Protein AF-A0A2D5YL40-F1 (afdb_monomer_lite)

Foldseek 3Di:
DDDDDDDPPPPPPPPPPPCPPPDPLDPDDDDPDPDQQFDDAQDKDKAFLDQEADVQDTDMWMWGDHPRDTDTHDHDHHYHGPQLAPPPDDAQDKDWAFPDQEPPTDIWMWHRHRSDTDTDPDGDNHHD

Secondary structure (DSSP, 8-state):
-------------------------------SS-------TT-EEEEESSSB-BTTBPPEEEEEEETTEEESSPPBS--B------TTPPTT-EEEEES-SSSS--EEEEEEETTEEES-S--BS---

pLDDT: mean 74.12, std 20.55, range [36.22, 95.69]

Sequence (128 aa):
MKNIYLILITSSLLSCTYFRNSKNHDFYRSSETDGAISCTDGQVFSGYENPSAIDGRCRLATQTCVNGTLIGPRLFPTCEPISKDCGTLKNGESFKGFTTDSAPCVKAKQKCVNGLIEGPIKLYKSCR

Radius of gyration: 26.72 Å; chains: 1; bounding box: 93×24×53 Å

Structure (mmCIF, N/CA/C/O backbone):
data_AF-A0A2D5YL40-F1
#
_entry.id   AF-A0A2D5YL40-F1
#
loop_
_atom_site.group_PDB
_atom_site.id
_atom_site.type_symbol
_atom_site.label_atom_id
_atom_site.label_alt_id
_atom_site.label_comp_id
_atom_site.label_asym_id
_atom_site.label_entity_id
_atom_site.label_seq_id
_atom_site.pdbx_PDB_ins_code
_atom_site.Cartn_x
_atom_site.Cartn_y
_atom_site.Cartn_z
_atom_site.occupancy
_atom_site.B_iso_or_equiv
_atom_site.auth_seq_id
_atom_site.auth_comp_id
_atom_site.auth_asym_id
_atom_site.auth_atom_id
_atom_site.pdbx_PDB_model_num
ATOM 1 N N . MET A 1 1 ? -68.571 -3.329 31.062 1.00 46.53 1 MET A N 1
ATOM 2 C CA . MET A 1 1 ? -67.726 -4.512 31.333 1.00 46.53 1 MET A CA 1
ATOM 3 C C . MET A 1 1 ? -66.927 -4.852 30.081 1.00 46.53 1 MET A C 1
ATOM 5 O O . MET A 1 1 ? -67.515 -5.335 29.122 1.00 46.53 1 MET A O 1
ATOM 9 N N . LYS A 1 2 ? -65.624 -4.559 30.060 1.00 39.69 2 LYS A N 1
ATOM 10 C CA . LYS A 1 2 ? -64.627 -5.267 29.240 1.00 39.69 2 LYS A CA 1
ATOM 11 C C . LYS A 1 2 ? -63.231 -4.914 29.746 1.00 39.69 2 LYS A C 1
ATOM 13 O O . LYS A 1 2 ? -62.970 -3.774 30.112 1.00 39.69 2 LYS A O 1
ATOM 18 N N . ASN A 1 3 ? -62.427 -5.961 29.845 1.00 38.09 3 ASN A N 1
ATOM 19 C CA . ASN A 1 3 ? -61.181 -6.060 30.582 1.00 38.09 3 ASN A CA 1
ATOM 20 C C . ASN A 1 3 ? -60.013 -5.289 29.959 1.00 38.09 3 ASN A C 1
ATOM 22 O O . ASN A 1 3 ? -59.838 -5.254 28.745 1.00 38.09 3 ASN A O 1
ATOM 26 N N . ILE A 1 4 ? -59.204 -4.772 30.880 1.00 45.12 4 ILE A N 1
ATOM 27 C CA . ILE A 1 4 ? -57.744 -4.623 30.897 1.00 45.12 4 ILE A CA 1
ATOM 28 C C . ILE A 1 4 ? -57.013 -5.558 29.915 1.00 45.12 4 ILE A C 1
ATOM 30 O O . ILE A 1 4 ? -57.172 -6.768 30.018 1.00 45.12 4 ILE A O 1
ATOM 34 N N . TYR A 1 5 ? -56.123 -5.000 29.085 1.00 43.66 5 TYR A N 1
ATOM 35 C CA . TYR A 1 5 ? -54.746 -5.494 28.938 1.00 43.66 5 TYR A CA 1
ATOM 36 C C . TYR A 1 5 ? -53.800 -4.309 28.723 1.00 43.66 5 TYR A C 1
ATOM 38 O O . TYR A 1 5 ? -53.797 -3.640 27.693 1.00 43.66 5 TYR A O 1
ATOM 46 N N . LEU A 1 6 ? -53.031 -4.049 29.776 1.00 41.75 6 LEU A N 1
ATOM 47 C CA . LEU A 1 6 ? -51.937 -3.099 29.863 1.00 41.75 6 LEU A CA 1
ATOM 48 C C . LEU A 1 6 ? -50.743 -3.691 29.096 1.00 41.75 6 LEU A C 1
ATOM 50 O O . LEU A 1 6 ? -50.099 -4.612 29.592 1.00 41.75 6 LEU A O 1
ATOM 54 N N . ILE A 1 7 ? -50.454 -3.204 27.889 1.00 49.53 7 ILE A N 1
ATOM 55 C CA . ILE A 1 7 ? -49.198 -3.529 27.199 1.00 49.53 7 ILE A CA 1
ATOM 56 C C . ILE A 1 7 ? -48.250 -2.353 27.416 1.00 49.53 7 ILE A C 1
ATOM 58 O O . ILE A 1 7 ? -48.300 -1.339 26.723 1.00 49.53 7 ILE A O 1
ATOM 62 N N . LEU A 1 8 ? -47.408 -2.501 28.439 1.00 43.03 8 LEU A N 1
ATOM 63 C CA . LEU A 1 8 ? -46.214 -1.695 28.657 1.00 43.03 8 LEU A CA 1
ATOM 64 C C . LEU A 1 8 ? -45.244 -1.969 27.504 1.00 43.03 8 LEU A C 1
ATOM 66 O O . LEU A 1 8 ? -44.462 -2.915 27.544 1.00 43.03 8 LEU A O 1
ATOM 70 N N . ILE A 1 9 ? -45.304 -1.145 26.461 1.00 47.97 9 ILE A N 1
ATOM 71 C CA . ILE A 1 9 ? -44.260 -1.107 25.441 1.00 47.97 9 ILE A CA 1
ATOM 72 C C . ILE A 1 9 ? -43.130 -0.248 26.013 1.00 47.97 9 ILE A C 1
ATOM 74 O O . ILE A 1 9 ? -43.029 0.949 25.749 1.00 47.97 9 ILE A O 1
ATOM 78 N N . THR A 1 10 ? -42.282 -0.853 26.844 1.00 47.88 10 THR A N 1
ATOM 79 C CA . THR A 1 10 ? -40.957 -0.302 27.132 1.00 47.88 10 THR A CA 1
ATOM 80 C C . THR A 1 10 ? -40.105 -0.530 25.891 1.00 47.88 10 THR A C 1
ATOM 82 O O . THR A 1 10 ? -39.329 -1.483 25.821 1.00 47.88 10 THR A O 1
ATOM 85 N N . SER A 1 11 ? -40.306 0.312 24.875 1.00 44.62 11 SER A N 1
ATOM 86 C CA . SER A 1 11 ? -39.387 0.423 23.749 1.00 44.62 11 SER A CA 1
ATOM 87 C C . SER A 1 11 ? -38.075 0.933 24.313 1.00 44.62 11 SER A C 1
ATOM 89 O O . SER A 1 11 ? -37.906 2.121 24.589 1.00 44.62 11 SER A O 1
ATOM 91 N N . SER A 1 12 ? -37.186 -0.020 24.558 1.00 51.62 12 SER A N 1
ATOM 92 C CA . SER A 1 12 ? -35.781 0.179 24.828 1.00 51.62 12 SER A CA 1
ATOM 93 C C . SER A 1 12 ? -35.254 1.247 23.883 1.00 51.62 12 SER A C 1
ATOM 95 O O . SER A 1 12 ? -35.238 1.091 22.662 1.00 51.62 12 SER A O 1
ATOM 97 N N . LEU A 1 13 ? -34.855 2.361 24.490 1.00 43.72 13 LEU A N 1
ATOM 98 C CA . LEU A 1 13 ? -33.986 3.358 23.903 1.00 43.72 13 LEU A CA 1
ATOM 99 C C . LEU A 1 13 ? -32.791 2.608 23.302 1.00 43.72 13 LEU A C 1
ATOM 101 O O . LEU A 1 13 ? -31.850 2.259 24.015 1.00 43.72 13 LEU A O 1
ATOM 105 N N . LEU A 1 14 ? -32.818 2.351 21.990 1.00 47.25 14 LEU A N 1
ATOM 106 C CA . LEU A 1 14 ? -31.598 2.182 21.213 1.00 47.25 14 LEU A CA 1
ATOM 107 C C . LEU A 1 14 ? -30.918 3.550 21.202 1.00 47.25 14 LEU A C 1
ATOM 109 O O . LEU A 1 14 ? -30.967 4.306 20.233 1.00 47.25 14 LEU A O 1
ATOM 113 N N . SER A 1 15 ? -30.296 3.876 22.331 1.00 39.56 15 SER A N 1
ATOM 114 C CA . SER A 1 15 ? -29.210 4.829 22.385 1.00 39.56 15 SER A CA 1
ATOM 115 C C . SER A 1 15 ? -28.132 4.267 21.472 1.00 39.56 15 SER A C 1
ATOM 117 O O . SER A 1 15 ? -27.333 3.425 21.872 1.00 39.56 15 SER A O 1
ATOM 119 N N . CYS A 1 16 ? -28.126 4.718 20.219 1.00 37.34 16 CYS A N 1
ATOM 120 C CA . CYS A 1 16 ? -26.906 4.759 19.440 1.00 37.34 16 CYS A CA 1
ATOM 121 C C . CYS A 1 16 ? -25.974 5.687 20.216 1.00 37.34 16 CYS A C 1
ATOM 123 O O . CYS A 1 16 ? -25.991 6.905 20.029 1.00 37.34 16 CYS A O 1
ATOM 125 N N . THR A 1 17 ? -25.215 5.131 21.158 1.00 42.56 17 THR A N 1
ATOM 126 C CA . THR A 1 17 ? -24.057 5.802 21.726 1.00 42.56 17 THR A CA 1
ATOM 127 C C . THR A 1 17 ? -23.070 5.944 20.583 1.00 42.56 17 THR A C 1
ATOM 129 O O . THR A 1 17 ? -22.233 5.094 20.301 1.00 42.56 17 THR A O 1
ATOM 132 N N . TYR A 1 18 ? -23.241 7.048 19.867 1.00 39.56 18 TYR A N 1
ATOM 133 C CA . TYR A 1 18 ? -22.253 7.649 19.006 1.00 39.56 18 TYR A CA 1
ATOM 134 C C . TYR A 1 18 ? -21.044 7.917 19.903 1.00 39.56 18 TYR A C 1
ATOM 136 O O . TYR A 1 18 ? -20.955 8.960 20.553 1.00 39.56 18 TYR A O 1
ATOM 144 N N . PHE A 1 19 ? -20.154 6.930 20.026 1.00 39.84 19 PHE A N 1
ATOM 145 C CA . PHE A 1 19 ? -18.875 7.087 20.699 1.00 39.84 19 PHE A CA 1
ATOM 146 C C . PHE A 1 19 ? -18.046 8.043 19.848 1.00 39.84 19 PHE A C 1
ATOM 148 O O . PHE A 1 19 ? -17.249 7.666 18.991 1.00 39.84 19 PHE A O 1
ATOM 155 N N . ARG A 1 20 ? -18.274 9.333 20.083 1.00 39.03 20 ARG A N 1
ATOM 156 C CA . ARG A 1 20 ? -17.374 10.408 19.713 1.00 39.03 20 ARG A CA 1
ATOM 157 C C . ARG A 1 20 ? -16.167 10.235 20.626 1.00 39.03 20 ARG A C 1
ATOM 159 O O . ARG A 1 20 ? -16.114 10.830 21.699 1.00 39.03 20 ARG A O 1
ATOM 166 N N . ASN A 1 21 ? -15.250 9.341 20.256 1.00 36.22 21 ASN A N 1
ATOM 167 C CA . ASN A 1 21 ? -14.020 9.201 21.013 1.00 36.22 21 ASN A CA 1
ATOM 168 C C . ASN A 1 21 ? -13.217 10.485 20.818 1.00 36.22 21 ASN A C 1
ATOM 170 O O . ASN A 1 21 ? -12.723 10.808 19.736 1.00 36.22 21 ASN A O 1
ATOM 174 N N . SER A 1 22 ? -13.239 11.256 21.899 1.00 39.47 22 SER A N 1
ATOM 175 C CA . SER A 1 22 ? -12.418 12.412 22.170 1.00 39.47 22 SER A CA 1
ATOM 176 C C . SER A 1 22 ? -10.965 12.107 21.830 1.00 39.47 22 SER A C 1
ATOM 178 O O . SER A 1 22 ? -10.484 10.999 22.051 1.00 39.47 22 SER A O 1
ATOM 180 N N . LYS A 1 23 ? -10.296 13.122 21.288 1.00 42.09 23 LYS A N 1
ATOM 181 C CA . LYS A 1 23 ? -8.863 13.207 21.010 1.00 42.09 23 LYS A CA 1
ATOM 182 C C . LYS A 1 23 ? -8.027 12.407 22.025 1.00 42.09 23 LYS A C 1
ATOM 184 O O . LYS A 1 23 ? -7.696 12.923 23.082 1.00 42.09 23 LYS A O 1
ATOM 189 N N . ASN A 1 24 ? -7.674 11.174 21.682 1.00 39.91 24 ASN A N 1
ATOM 190 C CA . ASN A 1 24 ? -6.618 10.404 22.331 1.00 39.91 24 ASN A CA 1
ATOM 191 C C . ASN A 1 24 ? -5.708 9.915 21.214 1.00 39.91 24 ASN A C 1
ATOM 193 O O . ASN A 1 24 ? -5.819 8.801 20.712 1.00 39.91 24 ASN A O 1
ATOM 197 N N . HIS A 1 25 ? -4.859 10.833 20.770 1.00 40.62 25 HIS A N 1
ATOM 198 C CA . HIS A 1 25 ? -3.884 10.625 19.713 1.00 40.62 25 HIS A CA 1
ATOM 199 C C . HIS A 1 25 ? -2.545 10.119 20.283 1.00 40.62 25 HIS A C 1
ATOM 201 O O . HIS A 1 25 ? -1.515 10.343 19.664 1.00 40.62 25 HIS A O 1
ATOM 207 N N . ASP A 1 26 ? -2.554 9.460 21.453 1.00 42.34 26 ASP A N 1
ATOM 208 C CA . ASP A 1 26 ? -1.342 9.220 22.255 1.00 42.34 26 ASP A CA 1
ATOM 209 C C . ASP A 1 26 ? -1.291 7.842 22.939 1.00 42.34 26 ASP A C 1
ATOM 211 O O . ASP A 1 26 ? -0.845 7.721 24.078 1.00 42.34 26 ASP A O 1
ATOM 215 N N . PHE A 1 27 ? -1.708 6.760 22.272 1.00 47.91 27 PHE A N 1
ATOM 216 C CA . PHE A 1 27 ? -1.363 5.422 22.780 1.00 47.91 27 PHE A CA 1
ATOM 217 C C . PHE A 1 27 ? -1.116 4.392 21.678 1.00 47.91 27 PHE A C 1
ATOM 219 O O . PHE A 1 27 ? -1.834 3.410 21.568 1.00 47.91 27 PHE A O 1
ATOM 226 N N . TYR A 1 28 ? -0.097 4.607 20.839 1.00 48.62 28 TYR A N 1
ATOM 227 C CA . TYR A 1 28 ? 0.443 3.533 19.989 1.00 48.62 28 TYR A CA 1
ATOM 228 C C . TYR A 1 28 ? 1.970 3.632 19.842 1.00 48.62 28 TYR A C 1
ATOM 230 O O . TYR A 1 28 ? 2.542 3.728 18.760 1.00 48.62 28 TYR A O 1
ATOM 238 N N . ARG A 1 29 ? 2.647 3.597 20.989 1.00 46.78 29 ARG A N 1
ATOM 239 C CA . ARG A 1 29 ? 4.015 3.085 21.147 1.00 46.78 29 ARG A CA 1
ATOM 240 C C . ARG A 1 29 ? 3.854 1.984 22.203 1.00 46.78 29 ARG A C 1
ATOM 242 O O . ARG A 1 29 ? 3.163 2.207 23.182 1.00 46.78 29 ARG A O 1
ATOM 249 N N . SER A 1 30 ? 4.361 0.772 22.067 1.00 41.19 30 SER A N 1
ATOM 250 C CA . SER A 1 30 ? 5.676 0.389 21.581 1.00 41.19 30 SER A CA 1
ATOM 251 C C . SER A 1 30 ? 5.697 -1.141 21.454 1.00 41.19 30 SER A C 1
ATOM 253 O O . SER A 1 30 ? 5.139 -1.823 22.302 1.00 41.19 30 SER A O 1
ATOM 255 N N . SER A 1 31 ? 6.327 -1.690 20.425 1.00 39.16 31 SER A N 1
ATOM 256 C CA . SER A 1 31 ? 7.601 -2.414 20.572 1.00 39.16 31 SER A CA 1
ATOM 257 C C . SER A 1 31 ? 7.403 -3.901 20.293 1.00 39.16 31 SER A C 1
ATOM 259 O O . SER A 1 31 ? 6.582 -4.558 20.924 1.00 39.16 31 SER A O 1
ATOM 261 N N . GLU A 1 32 ? 8.176 -4.430 19.350 1.00 44.03 32 GLU A N 1
ATOM 262 C CA . GLU A 1 32 ? 8.424 -5.862 19.143 1.00 44.03 32 GLU A CA 1
ATOM 263 C C . GLU A 1 32 ? 9.253 -6.442 20.302 1.00 44.03 32 GLU A C 1
ATOM 265 O O . GLU A 1 32 ? 10.314 -7.028 20.116 1.00 44.03 32 GLU A O 1
ATOM 270 N N . THR A 1 33 ? 8.789 -6.242 21.530 1.00 40.06 33 THR A N 1
ATOM 271 C CA . THR A 1 33 ? 9.374 -6.822 22.736 1.00 40.06 33 THR A CA 1
ATOM 272 C C . THR A 1 33 ? 8.223 -7.222 23.634 1.00 40.06 33 THR A C 1
ATOM 274 O O . THR A 1 33 ? 7.480 -6.323 24.015 1.00 40.06 33 THR A O 1
ATOM 277 N N . ASP A 1 34 ? 8.097 -8.526 23.908 1.00 41.06 34 ASP A N 1
ATOM 278 C CA . ASP A 1 34 ? 7.397 -9.276 24.980 1.00 41.06 34 ASP A CA 1
ATOM 279 C C . ASP A 1 34 ? 6.813 -8.501 26.192 1.00 41.06 34 ASP A C 1
ATOM 281 O O . ASP A 1 34 ? 6.932 -8.896 27.350 1.00 41.06 34 ASP A O 1
ATOM 285 N N . GLY A 1 35 ? 6.146 -7.380 25.957 1.00 43.97 35 GLY A N 1
ATOM 286 C CA . GLY A 1 35 ? 5.445 -6.577 26.938 1.00 43.97 35 GLY A CA 1
ATOM 287 C C . GLY A 1 35 ? 3.968 -6.813 26.724 1.00 43.97 35 GLY A C 1
ATOM 288 O O . GLY A 1 35 ? 3.386 -6.266 25.789 1.00 43.97 35 GLY A O 1
ATOM 289 N N . ALA A 1 36 ? 3.372 -7.658 27.561 1.00 52.31 36 ALA A N 1
ATOM 290 C CA . ALA A 1 36 ? 1.936 -7.873 27.567 1.00 52.31 36 ALA A CA 1
ATOM 291 C C . ALA A 1 36 ? 1.226 -6.512 27.637 1.00 52.31 36 ALA A C 1
ATOM 293 O O . ALA A 1 36 ? 1.337 -5.783 28.625 1.00 52.31 36 ALA A O 1
ATOM 294 N N . ILE A 1 37 ? 0.530 -6.150 26.559 1.00 62.28 37 ILE A N 1
ATOM 295 C CA . ILE A 1 37 ? -0.318 -4.965 26.532 1.00 62.28 37 ILE A CA 1
ATOM 296 C C . ILE A 1 37 ? -1.462 -5.250 27.502 1.00 62.28 37 ILE A C 1
ATOM 298 O O . ILE A 1 37 ? -2.333 -6.063 27.209 1.00 62.28 37 ILE A O 1
ATOM 302 N N . SER A 1 38 ? -1.447 -4.601 28.664 1.00 70.94 38 SER A N 1
ATOM 303 C CA . SER A 1 38 ? -2.588 -4.630 29.574 1.00 70.94 38 SER A CA 1
ATOM 304 C C . SER A 1 38 ? -3.704 -3.789 28.959 1.00 70.94 38 SER A C 1
ATOM 306 O O . SER A 1 38 ? -3.572 -2.570 28.832 1.00 70.94 38 SER A O 1
ATOM 308 N N . CYS A 1 39 ? -4.774 -4.446 28.516 1.00 82.88 39 CYS A N 1
ATOM 309 C CA . CYS A 1 39 ? -5.991 -3.809 28.025 1.00 82.88 39 CYS A CA 1
ATOM 310 C C . CYS A 1 39 ? -7.165 -4.121 28.961 1.00 82.88 39 CYS A C 1
ATOM 312 O O . CYS A 1 39 ? -7.200 -5.170 29.607 1.00 82.88 39 CYS A O 1
ATOM 314 N N . THR A 1 40 ? -8.135 -3.211 29.043 1.00 90.12 40 THR A N 1
ATOM 315 C CA . THR A 1 40 ? -9.351 -3.427 29.839 1.00 90.12 40 THR A CA 1
ATOM 316 C C . THR A 1 40 ? -10.344 -4.274 29.050 1.00 90.12 40 THR A C 1
ATOM 318 O O . THR A 1 40 ? -10.560 -4.014 27.868 1.00 90.12 40 THR A O 1
ATOM 321 N N . ASP A 1 41 ? -10.973 -5.263 29.688 1.00 89.31 41 ASP A N 1
ATOM 322 C CA . ASP A 1 41 ? -11.958 -6.130 29.031 1.00 89.31 41 ASP A CA 1
ATOM 323 C C . ASP A 1 41 ? -13.094 -5.326 28.372 1.00 89.31 41 ASP A C 1
ATOM 325 O O . ASP A 1 41 ? -13.587 -4.339 28.923 1.00 89.31 41 ASP A O 1
ATOM 329 N N . GLY A 1 42 ? -13.465 -5.711 27.150 1.00 88.56 42 GLY A N 1
ATOM 330 C CA . GLY A 1 42 ? -14.445 -4.999 26.326 1.00 88.56 42 GLY A CA 1
ATOM 331 C C . GLY A 1 42 ? -13.920 -3.734 25.635 1.00 88.56 42 GLY A C 1
ATOM 332 O O . GLY A 1 42 ? -14.638 -3.143 24.826 1.00 88.56 42 GLY A O 1
ATOM 333 N N . GLN A 1 43 ? -12.676 -3.311 25.890 1.00 90.00 43 GLN A N 1
ATOM 334 C CA . GLN A 1 43 ? -12.073 -2.183 25.182 1.00 90.00 43 GLN A CA 1
ATOM 335 C C . GLN A 1 43 ? -11.874 -2.516 23.699 1.00 90.00 43 GLN A C 1
ATOM 337 O O . GLN A 1 43 ? -11.357 -3.577 23.349 1.00 90.00 43 GLN A O 1
ATOM 342 N N . VAL A 1 44 ? -12.254 -1.584 22.823 1.00 89.88 44 VAL A N 1
ATOM 343 C CA . VAL A 1 44 ? -12.098 -1.718 21.371 1.00 89.88 44 VAL A CA 1
ATOM 344 C C . VAL A 1 44 ? -11.077 -0.709 20.864 1.00 89.88 44 VAL A C 1
ATOM 346 O O . VAL A 1 44 ? -11.177 0.489 21.129 1.00 89.88 44 VAL A O 1
ATOM 349 N N . PHE A 1 45 ? -10.117 -1.202 20.094 1.00 88.88 45 PHE A N 1
ATOM 350 C CA . PHE A 1 45 ? -9.106 -0.427 19.392 1.00 88.88 45 PHE A CA 1
ATOM 351 C C . PHE A 1 45 ? -9.430 -0.444 17.905 1.00 88.88 45 PHE A C 1
ATOM 353 O O . PHE A 1 45 ? -9.903 -1.449 17.378 1.00 88.88 45 PHE A O 1
ATOM 360 N N . SER A 1 46 ? -9.199 0.670 17.221 1.00 90.94 46 SER A N 1
ATOM 361 C CA . SER A 1 46 ? -9.381 0.789 15.774 1.00 90.94 46 SER A CA 1
ATOM 362 C C . SER A 1 46 ? -8.102 1.319 15.151 1.00 90.94 46 SER A C 1
ATOM 364 O O . SER A 1 46 ? -7.448 2.192 15.717 1.00 90.94 46 SER A O 1
ATOM 366 N N . GLY A 1 47 ? -7.757 0.798 13.983 1.00 92.69 47 GLY A N 1
ATOM 367 C CA . GLY A 1 47 ? -6.588 1.217 13.224 1.00 92.69 47 GLY A CA 1
ATOM 368 C C . GLY A 1 47 ? -6.637 0.637 11.822 1.00 92.69 47 GLY A C 1
ATOM 369 O O . GLY A 1 47 ? -7.680 0.158 11.376 1.00 92.69 47 GLY A O 1
ATOM 370 N N . TYR A 1 48 ? -5.513 0.674 11.123 1.00 92.25 48 TYR A N 1
ATOM 371 C CA . TYR A 1 48 ? -5.399 0.088 9.795 1.00 92.25 48 TYR A CA 1
ATOM 372 C C . TYR A 1 48 ? -4.884 -1.344 9.868 1.00 92.25 48 TYR A C 1
ATOM 374 O O . TYR A 1 48 ? -4.027 -1.656 10.685 1.00 92.25 48 TYR A O 1
ATOM 382 N N . GLU A 1 49 ? -5.384 -2.208 8.990 1.00 90.62 49 GLU A N 1
ATOM 383 C CA . GLU A 1 49 ? -4.920 -3.597 8.864 1.00 90.62 49 GLU A CA 1
ATOM 384 C C . GLU A 1 49 ? -3.490 -3.675 8.298 1.00 90.62 49 GLU A C 1
ATOM 386 O O . GLU A 1 49 ? -2.762 -4.627 8.558 1.00 90.62 49 GLU A O 1
ATOM 391 N N . ASN A 1 50 ? -3.080 -2.658 7.533 1.00 88.31 50 ASN A N 1
ATOM 392 C CA . ASN A 1 50 ? -1.765 -2.559 6.906 1.00 88.31 50 ASN A CA 1
ATOM 393 C C . ASN A 1 50 ? -1.237 -1.115 6.986 1.00 88.31 50 ASN A C 1
ATOM 395 O O . ASN A 1 50 ? -2.039 -0.179 6.919 1.00 88.31 50 ASN A O 1
ATOM 399 N N . PRO A 1 51 ? 0.092 -0.916 7.066 1.00 86.56 51 PRO A N 1
ATOM 400 C CA . PRO A 1 51 ? 0.705 0.414 7.085 1.00 86.56 51 PRO A CA 1
ATOM 401 C C . PRO A 1 51 ? 0.713 1.091 5.705 1.00 86.56 51 PRO A C 1
ATOM 403 O O . PRO A 1 51 ? 0.984 2.285 5.599 1.00 86.56 51 PRO A O 1
ATOM 406 N N . SER A 1 52 ? 0.401 0.348 4.642 1.00 86.00 52 SER A N 1
ATOM 407 C CA . SER A 1 52 ? 0.283 0.849 3.274 1.00 86.00 52 SER A CA 1
ATOM 408 C C . SER A 1 52 ? -1.008 0.336 2.646 1.00 86.00 52 SER A C 1
ATOM 410 O O . SER A 1 52 ? -1.471 -0.764 2.959 1.00 86.00 52 SER A O 1
ATOM 412 N N . ALA A 1 53 ? -1.597 1.133 1.758 1.00 81.62 53 ALA A N 1
ATOM 413 C CA . ALA A 1 53 ? -2.823 0.755 1.075 1.00 81.62 53 ALA A CA 1
ATOM 414 C C . ALA A 1 53 ? -2.620 -0.504 0.217 1.00 81.62 53 ALA A C 1
ATOM 416 O O . ALA A 1 53 ? -1.628 -0.618 -0.491 1.00 81.62 53 ALA A O 1
ATOM 417 N N . ILE A 1 54 ? -3.591 -1.413 0.218 1.00 76.50 54 ILE A N 1
ATOM 418 C CA . ILE A 1 54 ? -3.641 -2.561 -0.698 1.00 76.50 54 ILE A CA 1
ATOM 419 C C . ILE A 1 54 ? -4.742 -2.266 -1.716 1.00 76.50 54 ILE A C 1
ATOM 421 O O . ILE A 1 54 ? -5.803 -1.759 -1.347 1.00 76.50 54 ILE A O 1
ATOM 425 N N . ASP A 1 55 ? -4.469 -2.475 -3.006 1.00 70.56 55 ASP A N 1
ATOM 426 C CA . ASP A 1 55 ? -5.359 -2.080 -4.113 1.00 70.56 55 ASP A CA 1
ATOM 427 C C . ASP A 1 55 ? -5.777 -0.596 -4.060 1.00 70.56 55 ASP A C 1
ATOM 429 O O . ASP A 1 55 ? -6.897 -0.202 -4.400 1.00 70.56 55 ASP A O 1
ATOM 433 N N . GLY A 1 56 ? -4.868 0.254 -3.571 1.00 69.69 56 GLY A N 1
ATOM 434 C CA . GLY A 1 56 ? -5.106 1.686 -3.396 1.00 69.69 56 GLY A CA 1
ATOM 435 C C . GLY A 1 56 ? -6.116 2.030 -2.294 1.00 69.69 56 GLY A C 1
ATOM 436 O O . GLY A 1 56 ? -6.622 3.154 -2.278 1.00 69.69 56 GLY A O 1
ATOM 437 N N . ARG A 1 57 ? -6.430 1.094 -1.386 1.00 79.25 57 ARG A N 1
ATOM 438 C CA . ARG A 1 57 ? -7.326 1.313 -0.243 1.00 79.25 57 ARG A CA 1
ATOM 439 C C . ARG A 1 57 ? -6.649 0.995 1.089 1.00 79.25 57 ARG A C 1
ATOM 441 O O . ARG A 1 57 ? -6.029 -0.048 1.265 1.00 79.25 57 ARG A O 1
ATOM 448 N N . CYS A 1 58 ? -6.845 1.885 2.053 1.00 86.75 58 CYS A N 1
ATOM 449 C CA . CYS A 1 58 ? -6.519 1.648 3.452 1.00 86.75 58 CYS A CA 1
ATOM 450 C C . CYS A 1 58 ? -7.720 0.999 4.139 1.00 86.75 58 CYS A C 1
ATOM 452 O O . CYS A 1 58 ? -8.798 1.592 4.192 1.00 86.75 58 CYS A O 1
ATOM 454 N N . ARG A 1 59 ? -7.556 -0.232 4.629 1.00 90.88 59 ARG A N 1
ATOM 455 C CA . ARG A 1 59 ? -8.631 -0.968 5.306 1.00 90.88 59 ARG A CA 1
ATOM 456 C C . ARG A 1 59 ? -8.544 -0.733 6.805 1.00 90.88 59 ARG A C 1
ATOM 458 O O . ARG A 1 59 ? -7.491 -0.958 7.398 1.00 90.88 59 ARG A O 1
ATOM 465 N N . LEU A 1 60 ? -9.647 -0.277 7.391 1.00 92.81 60 LEU A N 1
ATOM 466 C CA . LEU A 1 60 ? -9.785 -0.192 8.838 1.00 92.81 60 LEU A CA 1
ATOM 467 C C . LEU A 1 60 ? -10.095 -1.574 9.406 1.00 92.81 60 LEU A C 1
ATOM 469 O O . LEU A 1 60 ? -10.849 -2.347 8.814 1.00 92.81 60 LEU A O 1
ATOM 473 N N . ALA A 1 61 ? -9.531 -1.845 10.571 1.00 92.50 61 ALA A N 1
ATOM 474 C CA . ALA A 1 61 ? -9.793 -3.032 11.353 1.00 92.50 61 ALA A CA 1
ATOM 475 C C . ALA A 1 61 ? -9.874 -2.673 12.837 1.00 92.50 61 ALA A C 1
ATOM 477 O O . ALA A 1 61 ? -9.486 -1.578 13.261 1.00 92.50 61 ALA A O 1
ATOM 478 N N . THR A 1 62 ? -10.393 -3.610 13.623 1.00 93.00 62 THR A N 1
ATOM 479 C CA . THR A 1 62 ? -10.575 -3.442 15.061 1.00 93.00 62 THR A CA 1
ATOM 480 C C . THR A 1 62 ? -9.971 -4.599 15.834 1.00 93.00 62 THR A C 1
ATOM 482 O O . THR A 1 62 ? -10.054 -5.746 15.397 1.00 93.00 62 THR A O 1
ATOM 485 N N . GLN A 1 63 ? -9.432 -4.299 17.010 1.00 93.62 63 GLN A N 1
ATOM 486 C CA . GLN A 1 63 ? -9.086 -5.290 18.022 1.00 93.62 63 GLN A CA 1
ATOM 487 C C . GLN A 1 63 ? -9.984 -5.097 19.237 1.00 93.62 63 GLN A C 1
ATOM 489 O O . G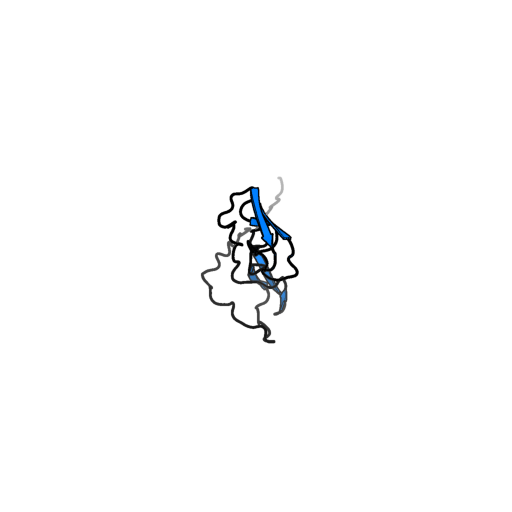LN A 1 63 ? -10.263 -3.966 19.632 1.00 93.62 63 GLN A O 1
ATOM 494 N N . THR A 1 64 ? -10.415 -6.195 19.842 1.00 92.19 64 THR A N 1
ATOM 495 C CA . THR A 1 64 ? -11.213 -6.190 21.067 1.00 92.19 64 THR A CA 1
ATOM 496 C C . THR A 1 64 ? -10.416 -6.854 22.170 1.00 92.19 64 THR A C 1
ATOM 498 O O . THR A 1 64 ? -9.896 -7.950 21.988 1.00 92.19 64 THR A O 1
ATOM 501 N N . CYS A 1 65 ? -10.318 -6.199 23.317 1.00 91.44 65 CYS A N 1
ATOM 502 C CA . CYS A 1 65 ? -9.746 -6.810 24.498 1.00 91.44 65 CYS A CA 1
ATOM 503 C C . CYS A 1 65 ? -10.745 -7.797 25.103 1.00 91.44 65 CYS A C 1
ATOM 505 O O . CYS A 1 65 ? -11.868 -7.413 25.429 1.00 91.44 65 CYS A O 1
ATOM 507 N N . VAL A 1 66 ? -10.327 -9.050 25.246 1.00 91.19 66 VAL A N 1
ATOM 508 C CA . VAL A 1 66 ? -11.085 -10.116 25.899 1.00 91.19 66 VAL A CA 1
ATOM 509 C C . VAL A 1 66 ? -10.194 -10.730 26.973 1.00 91.19 66 VAL A C 1
ATOM 511 O O . VAL A 1 66 ? -9.141 -11.288 26.662 1.00 91.19 66 VAL A O 1
ATOM 514 N N . ASN A 1 67 ? -10.591 -10.604 28.239 1.00 89.69 67 ASN A N 1
ATOM 515 C CA . ASN A 1 67 ? -9.843 -11.075 29.410 1.00 89.69 67 ASN A CA 1
ATOM 516 C C . ASN A 1 67 ? -8.378 -10.596 29.423 1.00 89.69 67 ASN A C 1
ATOM 518 O O . ASN A 1 67 ? -7.453 -11.379 29.638 1.00 89.69 67 ASN A O 1
ATOM 522 N N . GLY A 1 68 ? -8.156 -9.311 29.132 1.00 84.00 68 GLY A N 1
ATOM 523 C CA . GLY A 1 68 ? -6.815 -8.716 29.104 1.00 84.00 68 GLY A CA 1
ATOM 524 C C . GLY A 1 68 ? -5.970 -9.085 27.880 1.00 84.00 68 GLY A C 1
ATOM 525 O O . GLY A 1 68 ? -4.795 -8.735 27.838 1.00 84.00 68 GLY A O 1
ATOM 526 N N . THR A 1 69 ? -6.540 -9.772 26.883 1.00 85.56 69 THR A N 1
ATOM 527 C CA . THR A 1 69 ? -5.855 -10.131 25.631 1.00 85.56 69 THR A CA 1
ATOM 528 C C . THR A 1 69 ? -6.515 -9.451 24.438 1.00 85.56 69 THR A C 1
ATOM 530 O O . THR A 1 69 ? -7.731 -9.510 24.277 1.00 85.56 69 THR A O 1
ATOM 533 N N . LEU A 1 70 ? -5.723 -8.837 23.557 1.00 88.06 70 LEU A N 1
ATOM 534 C CA . LEU A 1 70 ? -6.232 -8.265 22.310 1.00 88.06 70 LEU A CA 1
ATOM 535 C C . LEU A 1 70 ? -6.551 -9.366 21.291 1.00 88.06 70 LEU A C 1
ATOM 537 O O . LEU A 1 70 ? -5.667 -10.099 20.852 1.00 88.06 70 LEU A O 1
ATOM 541 N N . ILE A 1 71 ? -7.813 -9.437 20.876 1.00 91.56 71 ILE A N 1
ATOM 542 C CA . ILE A 1 71 ? -8.312 -10.313 19.817 1.00 91.56 71 ILE A CA 1
ATOM 543 C C . ILE A 1 71 ? -8.556 -9.486 18.554 1.00 91.56 71 ILE A C 1
ATOM 545 O O . ILE A 1 71 ? -9.258 -8.477 18.594 1.00 91.56 71 ILE A O 1
ATOM 549 N N . GLY A 1 72 ? -8.004 -9.922 17.423 1.00 89.94 72 GLY A N 1
ATOM 550 C CA . GLY A 1 72 ? -8.161 -9.272 16.118 1.00 89.94 72 GLY A CA 1
ATOM 551 C C . GLY A 1 72 ? -6.825 -9.061 15.397 1.00 89.94 72 GLY A C 1
ATOM 552 O O . GLY A 1 72 ? -5.768 -9.391 15.944 1.00 89.94 72 GLY A O 1
ATOM 553 N N . PRO A 1 73 ? -6.843 -8.520 14.166 1.00 89.25 73 PRO A N 1
ATOM 554 C CA . PRO A 1 73 ? -5.631 -8.309 13.381 1.00 89.25 73 PRO A CA 1
ATOM 555 C C . PRO A 1 73 ? -4.731 -7.255 14.025 1.00 89.25 73 PRO A C 1
ATOM 557 O O . PRO A 1 73 ? -5.214 -6.349 14.700 1.00 89.25 73 PRO A O 1
ATOM 560 N N . ARG A 1 74 ? -3.421 -7.338 13.772 1.00 89.50 74 ARG A N 1
ATOM 561 C CA . ARG A 1 74 ? -2.482 -6.274 14.147 1.00 89.50 74 ARG A CA 1
ATOM 562 C C . ARG A 1 74 ? -2.937 -4.954 13.524 1.00 89.50 74 ARG A C 1
ATOM 564 O O . ARG A 1 74 ? -3.249 -4.906 12.338 1.00 89.50 74 ARG A O 1
ATOM 571 N N . LEU A 1 75 ? -2.946 -3.897 14.329 1.00 90.88 75 LEU A N 1
ATOM 572 C CA . LEU A 1 75 ? -3.339 -2.564 13.889 1.00 90.88 75 LEU A CA 1
ATOM 573 C C . LEU A 1 75 ? -2.117 -1.677 13.661 1.00 90.88 75 LEU A C 1
ATOM 575 O O . LEU A 1 75 ? -1.139 -1.727 14.411 1.00 90.88 75 LEU A O 1
ATOM 579 N N . PHE A 1 76 ? -2.215 -0.831 12.643 1.00 88.94 76 PHE A N 1
ATOM 580 C CA . PHE A 1 76 ? -1.265 0.224 12.322 1.00 88.94 76 PHE A CA 1
ATOM 581 C C . PHE A 1 76 ? -1.927 1.593 12.545 1.00 88.94 76 PHE A C 1
ATOM 583 O O . PHE A 1 76 ? -3.100 1.768 12.201 1.00 88.94 76 PHE A O 1
ATOM 590 N N . PRO A 1 77 ? -1.208 2.573 13.122 1.00 86.50 77 PRO A N 1
ATOM 591 C CA . PRO A 1 77 ? -1.772 3.891 13.426 1.00 86.50 77 PRO A CA 1
ATOM 592 C C . PRO A 1 77 ? -2.014 4.721 12.162 1.00 86.50 77 PRO A C 1
ATOM 594 O O . PRO A 1 77 ? -2.915 5.554 12.108 1.00 86.50 77 PRO A O 1
ATOM 597 N N . THR A 1 78 ? -1.209 4.479 11.135 1.00 87.69 78 THR A N 1
ATOM 598 C CA . THR A 1 78 ? -1.278 5.152 9.848 1.00 87.69 78 THR A CA 1
ATOM 599 C C . THR A 1 78 ? -1.402 4.116 8.746 1.00 87.69 78 THR A C 1
ATOM 601 O O . THR A 1 78 ? -0.963 2.975 8.883 1.00 87.69 78 THR A O 1
ATOM 604 N N . CYS A 1 79 ? -2.014 4.535 7.647 1.00 88.69 79 CYS A N 1
ATOM 605 C CA . CYS A 1 79 ? -1.921 3.835 6.386 1.00 88.69 79 CYS A CA 1
ATOM 606 C C . CYS A 1 79 ? -1.564 4.859 5.324 1.00 88.69 79 CYS A C 1
ATOM 608 O O . CYS A 1 79 ? -2.296 5.827 5.103 1.00 88.69 79 CYS A O 1
ATOM 610 N N . GLU A 1 80 ? -0.415 4.658 4.698 1.00 85.94 80 GLU A N 1
ATOM 611 C CA . GLU A 1 80 ? 0.004 5.491 3.589 1.00 85.94 80 GLU A CA 1
ATOM 612 C C . GLU A 1 80 ? -0.746 5.037 2.335 1.00 85.94 80 GLU A C 1
ATOM 614 O O . GLU A 1 80 ? -0.670 3.858 1.958 1.00 85.94 80 GLU A O 1
ATOM 619 N N . PRO A 1 81 ? -1.506 5.928 1.674 1.00 75.19 81 PRO A N 1
ATOM 620 C CA . PRO A 1 81 ? -2.045 5.600 0.371 1.00 75.19 81 PRO A CA 1
ATOM 621 C C . PRO A 1 81 ? -0.872 5.271 -0.549 1.00 75.19 81 PRO A C 1
ATOM 623 O O . PRO A 1 81 ? 0.116 6.005 -0.584 1.00 75.19 81 PRO A O 1
ATOM 626 N N . ILE A 1 82 ? -0.985 4.192 -1.327 1.00 71.38 82 ILE A N 1
ATOM 627 C CA . ILE A 1 82 ? -0.093 4.019 -2.471 1.00 71.38 82 ILE A CA 1
ATOM 628 C C . ILE A 1 82 ? -0.338 5.245 -3.344 1.00 71.38 82 ILE A C 1
ATOM 630 O O . ILE A 1 82 ? -1.442 5.422 -3.871 1.00 71.38 82 ILE A O 1
ATOM 634 N N . SER A 1 83 ? 0.670 6.116 -3.419 1.00 60.09 83 SER A N 1
ATOM 635 C CA . SER A 1 83 ? 0.677 7.250 -4.328 1.00 60.09 83 SER A CA 1
ATOM 636 C C . SER A 1 83 ? 0.308 6.725 -5.709 1.00 60.09 83 SER A C 1
ATOM 638 O O . SER A 1 83 ? 1.027 5.908 -6.289 1.00 60.09 83 SER A O 1
ATOM 640 N N . LYS A 1 84 ? -0.862 7.143 -6.196 1.00 60.81 84 LYS A N 1
ATOM 641 C CA . LYS A 1 84 ? -1.321 6.863 -7.553 1.00 60.81 84 LYS A CA 1
ATOM 642 C C . LYS A 1 84 ? -0.558 7.770 -8.505 1.00 60.81 84 LYS A C 1
ATOM 644 O O . LYS A 1 84 ? -1.134 8.691 -9.080 1.00 60.81 84 LYS A O 1
ATOM 649 N N . ASP A 1 85 ? 0.742 7.555 -8.597 1.00 67.62 85 ASP A N 1
ATOM 650 C CA . ASP A 1 85 ? 1.588 8.316 -9.485 1.00 67.62 85 ASP A CA 1
ATOM 651 C C . ASP A 1 85 ? 2.322 7.363 -10.416 1.00 67.62 85 ASP A C 1
ATOM 653 O O . ASP A 1 85 ? 3.249 6.644 -10.043 1.00 67.62 85 ASP A O 1
ATOM 657 N N . CYS A 1 86 ? 1.886 7.374 -11.670 1.00 76.38 86 CYS A N 1
ATOM 658 C CA . CYS A 1 86 ? 2.610 6.743 -12.760 1.00 76.38 86 CYS A CA 1
ATOM 659 C C . CYS A 1 86 ? 3.832 7.576 -13.198 1.00 76.38 86 CYS A C 1
ATOM 661 O O . CYS A 1 86 ? 4.420 7.324 -14.255 1.00 76.38 86 CYS A O 1
ATOM 663 N N . GLY A 1 87 ? 4.198 8.589 -12.410 1.00 79.56 87 GLY A N 1
ATOM 664 C CA . GLY A 1 87 ? 5.189 9.594 -12.722 1.00 79.56 87 GLY A CA 1
ATOM 665 C C . GLY A 1 87 ? 4.752 10.378 -13.949 1.00 79.56 87 GLY A C 1
ATOM 666 O O . GLY A 1 87 ? 3.693 10.997 -14.001 1.00 79.56 87 GLY A O 1
ATOM 667 N N . THR A 1 88 ? 5.574 10.320 -14.991 1.00 80.50 88 THR A N 1
ATOM 668 C CA . THR A 1 88 ? 5.295 10.992 -16.262 1.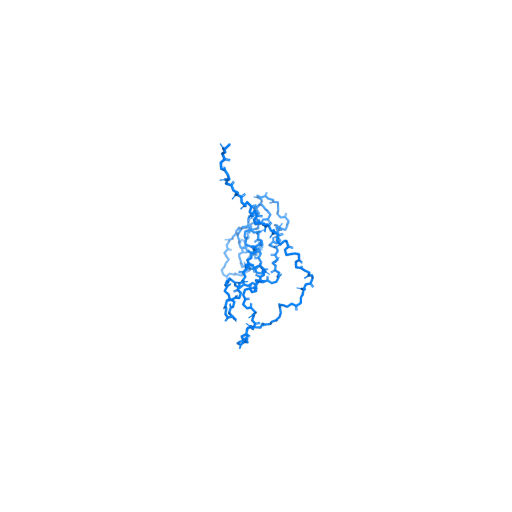00 80.50 88 THR A CA 1
ATOM 669 C C . THR A 1 88 ? 4.380 10.200 -17.201 1.00 80.50 88 THR A C 1
ATOM 671 O O . THR A 1 88 ? 4.008 10.731 -18.247 1.00 80.50 88 THR A O 1
ATOM 674 N N . LEU A 1 89 ? 4.023 8.950 -16.876 1.00 84.25 89 LEU A N 1
ATOM 675 C CA . LEU A 1 89 ? 3.165 8.121 -17.727 1.00 84.25 89 LEU A CA 1
ATOM 676 C C . LEU A 1 89 ? 1.688 8.472 -17.526 1.00 84.25 89 LEU A C 1
ATOM 678 O O . LEU A 1 89 ? 1.185 8.503 -16.403 1.00 84.25 89 LEU A O 1
ATOM 682 N N . LYS A 1 90 ? 0.956 8.656 -18.624 1.00 85.19 90 LYS A N 1
ATOM 683 C CA . LYS A 1 90 ? -0.506 8.790 -18.594 1.00 85.19 90 LYS A CA 1
ATOM 684 C C . LYS A 1 90 ? -1.171 7.429 -18.396 1.00 85.19 90 LYS A C 1
ATOM 686 O O . LYS A 1 90 ? -0.598 6.384 -18.700 1.00 85.19 90 LYS A O 1
ATOM 691 N N . ASN A 1 91 ? -2.424 7.431 -17.942 1.00 84.00 91 ASN A N 1
ATOM 692 C CA . ASN A 1 91 ? -3.206 6.200 -17.827 1.00 84.00 91 ASN A CA 1
ATOM 693 C C . ASN A 1 91 ? -3.252 5.432 -19.163 1.00 84.00 91 ASN A C 1
ATOM 695 O O . ASN A 1 91 ? -3.546 6.009 -20.208 1.00 84.00 91 ASN A O 1
ATOM 699 N N . GLY A 1 92 ? -2.965 4.132 -19.122 1.00 86.69 92 GLY A N 1
ATOM 700 C CA . GLY A 1 92 ? -2.861 3.254 -20.286 1.00 86.69 92 GLY A CA 1
ATOM 701 C C . GLY A 1 92 ? -1.488 3.253 -20.967 1.00 86.69 92 GLY A C 1
ATOM 702 O O . GLY A 1 92 ? -1.182 2.298 -21.688 1.00 86.69 92 GLY A O 1
ATOM 703 N N . GLU A 1 93 ? -0.641 4.258 -20.722 1.00 90.75 93 GLU A N 1
ATOM 704 C CA . GLU A 1 93 ? 0.706 4.302 -21.287 1.00 90.75 93 GLU A CA 1
ATOM 705 C C . GLU A 1 93 ? 1.602 3.229 -20.676 1.00 90.75 93 GLU A C 1
ATOM 707 O O . GLU A 1 93 ? 1.355 2.671 -19.604 1.00 90.75 93 GLU A O 1
ATOM 712 N N . SER A 1 94 ? 2.653 2.880 -21.410 1.00 92.19 94 SER A N 1
ATOM 713 C CA . SER A 1 94 ? 3.604 1.870 -20.980 1.00 92.19 94 SER A CA 1
ATOM 714 C C . SER A 1 94 ? 5.030 2.297 -21.255 1.00 92.19 94 SER A C 1
ATOM 716 O O . SER A 1 94 ? 5.335 2.814 -22.327 1.00 92.19 94 SER A O 1
ATOM 718 N N . PHE A 1 95 ? 5.914 1.966 -20.323 1.00 90.81 95 PHE A N 1
ATOM 719 C CA . PHE A 1 95 ? 7.350 2.133 -20.457 1.00 90.81 95 PHE A CA 1
ATOM 720 C C . PHE A 1 95 ? 8.021 0.760 -20.559 1.00 90.81 95 PHE A C 1
ATOM 722 O O . PHE A 1 95 ? 7.655 -0.176 -19.849 1.00 90.81 95 PHE A O 1
ATOM 729 N N . LYS A 1 96 ? 8.985 0.616 -21.471 1.00 94.06 96 LYS A N 1
ATOM 730 C CA . LYS A 1 96 ? 9.796 -0.601 -21.622 1.00 94.06 96 LYS A CA 1
ATOM 731 C C . LYS A 1 96 ? 11.232 -0.285 -21.225 1.00 94.06 96 LYS A C 1
ATOM 733 O O . LYS A 1 96 ? 11.752 0.761 -21.600 1.00 94.06 96 LYS A O 1
ATOM 738 N N . GLY A 1 97 ? 11.870 -1.211 -20.525 1.00 94.00 97 GLY A N 1
ATOM 739 C CA . GLY A 1 97 ? 13.257 -1.077 -20.094 1.00 94.00 97 GLY A CA 1
ATOM 740 C C . GLY A 1 97 ? 13.809 -2.402 -19.593 1.00 94.00 97 GLY A C 1
ATOM 741 O O . GLY A 1 97 ? 13.324 -3.469 -19.978 1.00 94.00 97 GLY A O 1
ATOM 742 N N . PHE A 1 98 ? 14.809 -2.327 -18.727 1.00 95.69 98 PHE A N 1
ATOM 743 C CA . PHE A 1 98 ? 15.450 -3.482 -18.104 1.00 95.69 98 PHE A CA 1
ATOM 744 C C . PHE A 1 98 ? 15.234 -3.466 -16.592 1.00 95.69 98 PHE A C 1
ATOM 746 O O . PHE A 1 98 ? 15.175 -2.391 -16.000 1.00 95.69 98 PHE A O 1
ATOM 753 N N . THR A 1 99 ? 15.112 -4.630 -15.955 1.00 91.88 99 THR A N 1
ATOM 754 C CA . THR A 1 99 ? 14.994 -4.719 -14.484 1.00 91.88 99 THR A CA 1
ATOM 755 C C . THR A 1 99 ? 16.321 -4.458 -13.773 1.00 91.88 99 THR A C 1
ATOM 757 O O . THR A 1 99 ? 16.326 -4.100 -12.599 1.00 91.88 99 THR A O 1
ATOM 760 N N . THR A 1 100 ? 17.434 -4.617 -14.486 1.00 90.06 100 THR A N 1
ATOM 761 C CA . THR A 1 100 ? 18.804 -4.365 -14.030 1.00 90.06 100 THR A CA 1
ATOM 762 C C . THR A 1 100 ? 19.523 -3.468 -15.037 1.00 90.06 100 THR A C 1
ATOM 764 O O . THR A 1 100 ? 19.174 -3.435 -16.218 1.00 90.06 100 THR A O 1
ATOM 767 N N . ASP A 1 101 ? 20.523 -2.720 -14.579 1.00 91.56 101 ASP A N 1
ATOM 768 C CA . ASP A 1 101 ? 21.448 -1.956 -15.427 1.00 91.56 101 ASP A CA 1
ATOM 769 C C . ASP A 1 101 ? 22.706 -2.745 -15.809 1.00 91.56 101 ASP A C 1
ATOM 771 O O . ASP A 1 101 ? 23.550 -2.209 -16.521 1.00 91.56 101 ASP A O 1
ATOM 775 N N . SER A 1 102 ? 22.814 -3.995 -15.357 1.00 91.94 102 SER A N 1
ATOM 776 C CA . SER A 1 102 ? 23.940 -4.903 -15.580 1.00 91.94 102 SER A CA 1
ATOM 777 C C . SER A 1 102 ? 23.465 -6.290 -16.019 1.00 91.94 102 SER A C 1
ATOM 779 O O . SER A 1 102 ? 22.357 -6.726 -15.675 1.00 91.94 102 SER A O 1
ATOM 781 N N . ALA A 1 103 ? 24.297 -6.981 -16.800 1.00 92.00 103 ALA A N 1
ATOM 782 C CA . ALA A 1 103 ? 24.020 -8.342 -17.249 1.00 92.00 103 ALA A CA 1
ATOM 783 C C . ALA A 1 103 ? 23.820 -9.324 -16.065 1.00 92.00 103 ALA A C 1
ATOM 785 O O . ALA A 1 103 ? 24.588 -9.281 -15.103 1.00 92.00 103 ALA A O 1
ATOM 786 N N . PRO A 1 104 ? 22.838 -10.247 -16.136 1.0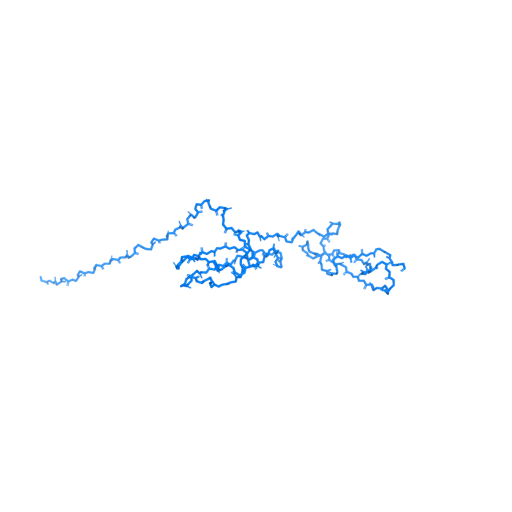0 90.12 104 PRO A N 1
ATOM 787 C CA . PRO A 1 104 ? 21.965 -10.520 -17.277 1.00 90.12 104 PRO A CA 1
ATOM 788 C C . PRO A 1 104 ? 20.809 -9.517 -17.414 1.00 90.12 104 PRO A C 1
ATOM 790 O O . PRO A 1 104 ? 20.017 -9.30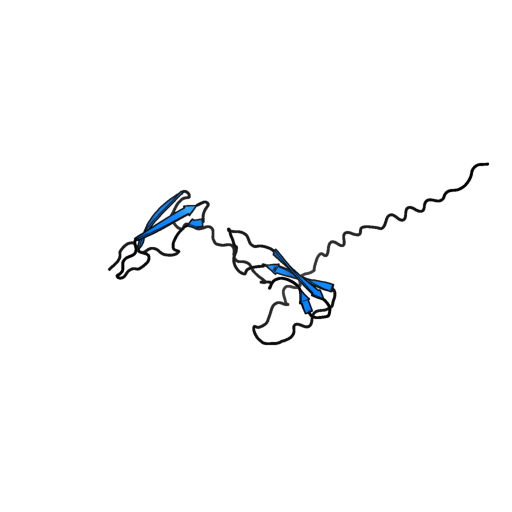1 -16.501 1.00 90.12 104 PRO A O 1
ATOM 793 N N . CYS A 1 105 ? 20.678 -8.945 -18.612 1.00 91.44 105 CYS A N 1
ATOM 794 C CA . CYS A 1 105 ? 19.690 -7.916 -18.909 1.00 91.44 105 CYS A CA 1
ATOM 795 C C . CYS A 1 105 ? 18.301 -8.524 -19.139 1.00 91.44 105 CYS A C 1
ATOM 797 O O . CYS A 1 105 ? 18.012 -9.045 -20.220 1.00 91.44 105 CYS A O 1
ATOM 799 N N . VAL A 1 106 ? 17.405 -8.406 -18.159 1.00 94.56 106 VAL A N 1
ATOM 800 C CA . VAL A 1 106 ? 16.018 -8.869 -18.300 1.00 94.56 106 VAL A CA 1
ATOM 801 C C . VAL A 1 106 ? 15.132 -7.707 -18.738 1.00 94.56 106 VAL A C 1
ATOM 803 O O . VAL A 1 106 ? 14.956 -6.726 -18.014 1.00 94.56 106 VAL A O 1
ATOM 806 N N . LYS A 1 107 ? 14.576 -7.802 -19.952 1.00 95.25 107 LYS A N 1
ATOM 807 C CA . LYS A 1 107 ? 13.608 -6.823 -20.464 1.00 95.25 107 LYS A CA 1
ATOM 808 C C . LYS A 1 107 ? 12.312 -6.923 -19.673 1.00 95.25 107 LYS A C 1
ATOM 810 O O . LYS A 1 107 ? 11.791 -8.014 -19.464 1.00 95.25 107 LYS A O 1
ATOM 815 N N . ALA A 1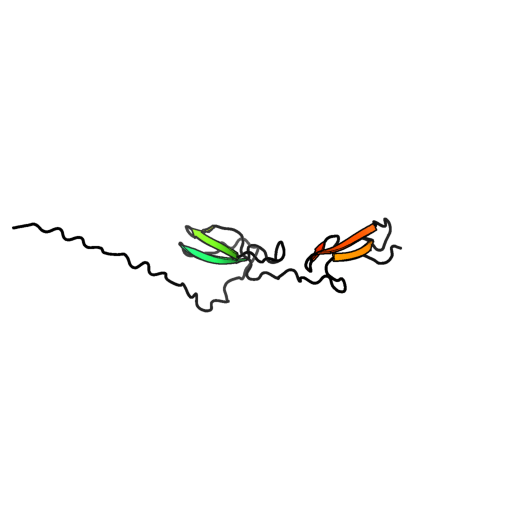 108 ? 11.749 -5.779 -19.323 1.00 93.88 108 ALA A N 1
ATOM 816 C CA . ALA A 1 108 ? 10.455 -5.706 -18.676 1.00 93.88 108 ALA A CA 1
ATOM 817 C C . ALA A 1 108 ? 9.666 -4.472 -19.123 1.00 93.88 108 ALA A C 1
ATOM 819 O O . ALA A 1 108 ? 10.152 -3.603 -19.856 1.00 93.88 108 ALA A O 1
ATOM 820 N N . LYS A 1 109 ? 8.398 -4.443 -18.716 1.00 91.88 109 LYS A N 1
ATOM 821 C CA . LYS A 1 109 ? 7.429 -3.417 -19.077 1.00 91.88 109 LYS A CA 1
ATOM 822 C C . LYS A 1 109 ? 6.698 -2.958 -17.822 1.00 91.88 109 LYS A C 1
ATOM 824 O O . LYS A 1 109 ? 6.248 -3.790 -17.042 1.00 91.88 109 LYS A O 1
ATOM 829 N N . GLN A 1 110 ? 6.564 -1.648 -17.683 1.00 90.81 110 GLN A N 1
ATOM 830 C CA . GLN A 1 110 ? 5.645 -0.994 -16.764 1.00 90.81 110 GLN A CA 1
ATOM 831 C C . GLN A 1 110 ? 4.446 -0.483 -17.562 1.00 90.81 110 GLN A C 1
ATOM 833 O O . GLN A 1 110 ? 4.614 0.008 -18.683 1.00 90.81 110 GLN A O 1
ATOM 838 N N . LYS A 1 111 ? 3.243 -0.583 -17.006 1.00 90.19 111 LYS A N 1
ATOM 839 C CA . LYS A 1 111 ? 2.029 0.011 -17.567 1.00 90.19 111 LYS A CA 1
ATOM 840 C C . LYS A 1 111 ? 1.338 0.833 -16.493 1.00 90.19 111 LYS A C 1
ATOM 842 O O . LYS A 1 111 ? 1.138 0.345 -15.393 1.00 90.19 111 LYS A O 1
ATOM 847 N N . CYS A 1 112 ? 0.949 2.055 -16.821 1.00 87.56 112 CYS A N 1
ATOM 848 C CA . CYS A 1 112 ? 0.081 2.827 -15.951 1.00 87.56 112 CYS A CA 1
ATOM 849 C C . CYS A 1 112 ? -1.363 2.343 -16.121 1.00 87.56 112 CYS A C 1
ATOM 851 O O . CYS A 1 112 ? -1.902 2.388 -17.229 1.00 87.56 112 CYS A O 1
ATOM 853 N N . VAL A 1 113 ? -1.998 1.892 -15.045 1.00 84.38 113 VAL A N 1
ATOM 854 C CA . VAL A 1 113 ? -3.405 1.490 -15.015 1.00 84.38 113 VAL A CA 1
ATOM 855 C C . VAL A 1 113 ? -4.078 2.177 -13.835 1.00 84.38 113 VAL A C 1
ATOM 857 O O . VAL A 1 113 ? -3.772 1.923 -12.677 1.00 84.38 113 VAL A O 1
ATOM 860 N N . ASN A 1 114 ? -4.995 3.092 -14.137 1.00 82.12 114 ASN A N 1
ATOM 861 C CA . ASN A 1 114 ? -5.757 3.8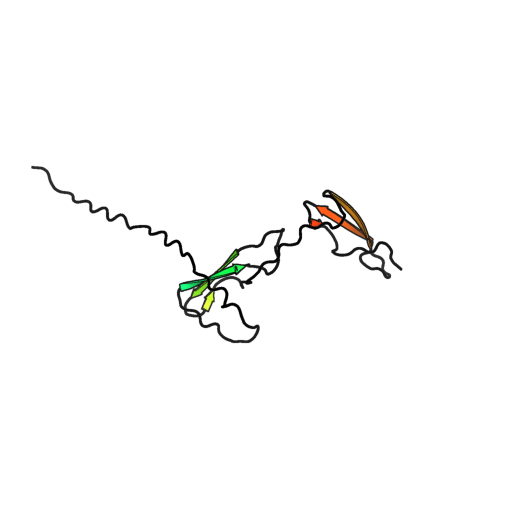88 -13.174 1.00 82.12 114 ASN A CA 1
ATOM 862 C C . ASN A 1 114 ? -4.877 4.630 -12.149 1.00 82.12 114 ASN A C 1
ATOM 864 O O . ASN A 1 114 ? -5.235 4.747 -10.976 1.00 82.12 114 ASN A O 1
ATOM 868 N N . GLY A 1 115 ? -3.725 5.133 -12.606 1.00 77.38 115 GLY A N 1
ATOM 869 C CA . GLY A 1 115 ? -2.753 5.836 -11.767 1.00 77.38 115 GLY A CA 1
ATOM 870 C C . GLY A 1 115 ? -1.796 4.917 -11.003 1.00 77.38 115 GLY A C 1
ATOM 871 O O . GLY A 1 115 ? -1.009 5.412 -10.210 1.00 77.38 115 GLY A O 1
ATOM 872 N N . LEU A 1 116 ? -1.834 3.601 -11.228 1.00 80.88 116 LEU A N 1
ATOM 873 C CA . LEU A 1 116 ? -0.914 2.639 -10.621 1.00 80.88 116 LEU A CA 1
ATOM 874 C C . LEU A 1 116 ? 0.034 2.057 -11.672 1.00 80.88 116 LEU A C 1
ATOM 876 O O . LEU A 1 116 ? -0.380 1.759 -12.790 1.00 80.88 116 LEU A O 1
ATOM 880 N N . ILE A 1 117 ? 1.303 1.871 -11.311 1.00 83.56 117 ILE A N 1
ATOM 881 C CA . ILE A 1 117 ? 2.259 1.133 -12.140 1.00 83.56 117 ILE A CA 1
ATOM 882 C C . ILE A 1 117 ? 1.997 -0.369 -11.962 1.00 83.56 117 ILE A C 1
ATOM 884 O O . ILE A 1 117 ? 2.229 -0.926 -10.894 1.00 83.56 117 ILE A O 1
ATOM 888 N N . GLU A 1 118 ? 1.567 -1.036 -13.027 1.00 86.69 118 GLU A N 1
ATOM 889 C CA . GLU A 1 118 ? 1.634 -2.489 -13.164 1.00 86.69 118 GLU A CA 1
ATOM 890 C C . GLU A 1 118 ? 2.991 -2.885 -13.759 1.00 86.69 118 GLU A C 1
ATOM 892 O O . GLU A 1 118 ? 3.386 -2.382 -14.815 1.00 86.69 118 GLU A O 1
ATOM 897 N N . GLY A 1 119 ? 3.699 -3.807 -13.106 1.00 84.44 119 GLY A N 1
ATOM 898 C CA . GLY A 1 119 ? 5.023 -4.285 -13.518 1.00 84.44 119 GLY A CA 1
ATOM 899 C C . GLY A 1 119 ? 6.102 -4.026 -12.458 1.00 84.44 119 GLY A C 1
ATOM 900 O O . GLY A 1 119 ? 5.779 -3.692 -11.319 1.00 84.44 119 GLY A O 1
ATOM 901 N N . PRO A 1 120 ? 7.394 -4.199 -12.796 1.00 82.56 120 PRO A N 1
ATOM 902 C CA . PRO A 1 120 ? 8.490 -3.940 -11.860 1.00 82.56 120 PRO A CA 1
ATOM 903 C C . PRO A 1 120 ? 8.488 -2.486 -11.394 1.00 82.56 120 PRO A C 1
ATOM 905 O O . PRO A 1 120 ? 8.140 -1.613 -12.174 1.00 82.56 120 PRO A O 1
ATOM 908 N N . ILE A 1 121 ? 8.931 -2.199 -10.169 1.00 74.56 121 ILE A N 1
ATOM 909 C CA . ILE A 1 121 ? 8.911 -0.835 -9.591 1.00 74.56 121 ILE A CA 1
ATOM 910 C C . ILE A 1 121 ? 9.920 0.099 -10.284 1.00 74.56 121 ILE A C 1
ATOM 912 O O . ILE A 1 121 ? 9.706 1.307 -10.376 1.00 74.56 121 ILE A O 1
ATOM 916 N N . LYS A 1 122 ? 11.011 -0.456 -10.822 1.00 82.31 122 LYS A N 1
ATOM 917 C CA . LYS A 1 122 ? 12.085 0.299 -11.469 1.00 82.31 122 LYS A CA 1
ATOM 918 C C . LYS A 1 122 ? 12.463 -0.344 -12.795 1.00 82.31 122 LYS A C 1
ATOM 920 O O . LYS A 1 122 ? 12.632 -1.558 -12.872 1.00 82.31 122 LYS A O 1
ATOM 925 N N . LEU A 1 123 ? 12.632 0.491 -13.816 1.00 89.75 123 LEU A N 1
ATOM 926 C CA . LEU A 1 123 ? 13.182 0.096 -15.105 1.00 89.75 123 LEU A CA 1
ATOM 927 C C . LEU A 1 123 ? 14.339 1.014 -15.493 1.00 89.75 123 LEU A C 1
ATOM 929 O O . LEU A 1 123 ? 14.278 2.232 -15.325 1.00 89.75 123 LEU A O 1
ATOM 933 N N . TYR A 1 124 ? 15.378 0.420 -16.062 1.00 91.31 124 TYR A N 1
ATOM 934 C CA . TYR A 1 124 ? 16.532 1.113 -16.612 1.00 91.31 124 TYR A CA 1
ATOM 935 C C . TYR A 1 124 ? 16.362 1.283 -18.125 1.00 91.31 124 TYR A C 1
ATOM 937 O O . TYR A 1 124 ? 15.921 0.364 -18.818 1.00 91.31 124 TYR A O 1
ATOM 945 N N . LYS A 1 125 ? 16.711 2.466 -18.652 1.00 91.81 125 LYS A N 1
ATOM 946 C CA . LYS A 1 125 ? 16.660 2.760 -20.101 1.00 91.81 125 LYS A CA 1
ATOM 947 C C . LYS A 1 125 ? 17.679 1.946 -20.903 1.00 91.81 125 LYS A C 1
ATOM 949 O O . LYS A 1 125 ? 17.475 1.703 -22.087 1.00 91.81 125 LYS A O 1
ATOM 954 N N . SER A 1 126 ? 18.765 1.542 -20.258 1.00 91.56 126 SER A N 1
ATOM 955 C CA . SER A 1 126 ? 19.869 0.790 -20.845 1.00 91.56 126 SER A CA 1
ATOM 956 C C . SER A 1 126 ? 20.358 -0.262 -19.860 1.00 91.56 126 SER A C 1
ATOM 958 O O . SER A 1 126 ? 20.297 -0.035 -18.654 1.00 91.56 126 SER A O 1
ATOM 960 N N . CYS A 1 127 ? 20.898 -1.353 -20.386 1.00 92.38 127 CYS A N 1
ATOM 961 C CA . CYS A 1 127 ? 21.655 -2.341 -19.632 1.00 92.38 127 CYS A CA 1
ATOM 962 C C . CYS A 1 127 ? 23.092 -2.345 -20.161 1.00 92.38 127 CYS A C 1
ATOM 964 O O . CYS A 1 127 ? 23.286 -2.191 -21.371 1.00 92.38 127 CYS A O 1
ATOM 966 N N . ARG A 1 128 ? 24.065 -2.429 -19.257 1.00 86.69 128 ARG A N 1
ATOM 967 C CA . ARG A 1 128 ? 25.500 -2.396 -19.536 1.00 86.69 128 ARG A CA 1
ATOM 968 C C . ARG A 1 128 ? 26.142 -3.755 -19.289 1.00 86.69 128 ARG A C 1
ATOM 970 O O . ARG A 1 128 ? 25.647 -4.512 -18.423 1.00 86.69 128 ARG A O 1
#